Protein AF-A0A3N5G5D8-F1 (afdb_monomer_lite)

Structure (mmCIF, N/CA/C/O backbone):
data_AF-A0A3N5G5D8-F1
#
_entry.id   AF-A0A3N5G5D8-F1
#
loop_
_atom_site.group_PDB
_atom_site.id
_atom_site.type_symbol
_atom_site.label_atom_id
_atom_site.label_alt_id
_atom_site.label_comp_id
_atom_site.label_asym_id
_atom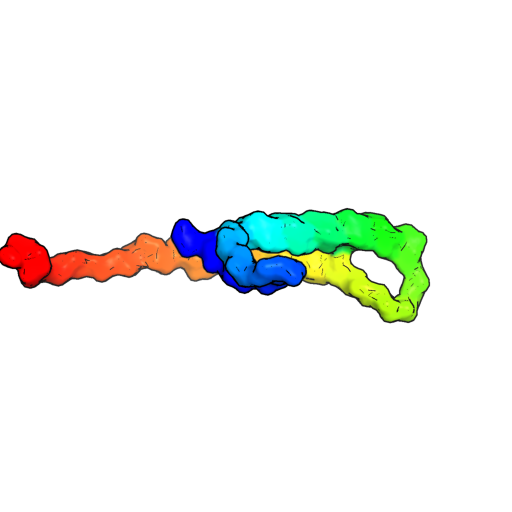_site.label_entity_id
_atom_site.label_seq_id
_atom_site.pdbx_PDB_ins_code
_atom_site.Cartn_x
_atom_site.Cartn_y
_atom_site.Cartn_z
_atom_site.occupancy
_atom_site.B_iso_or_equiv
_atom_site.auth_seq_id
_atom_site.auth_comp_id
_atom_site.auth_asym_id
_atom_site.auth_atom_id
_atom_site.pdbx_PDB_model_num
ATOM 1 N N . LYS A 1 1 ? -8.649 -6.347 13.684 1.00 64.62 1 LYS A N 1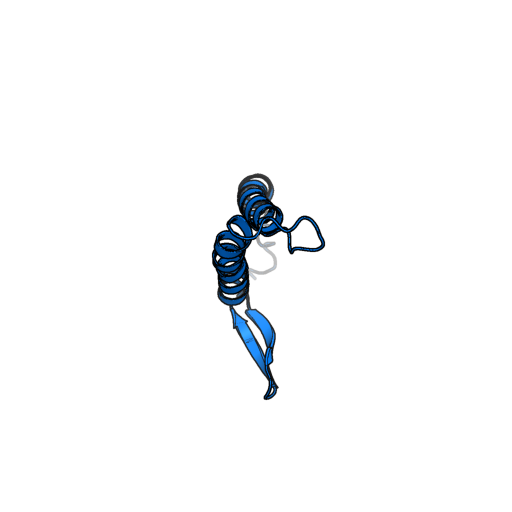
ATOM 2 C CA . LYS A 1 1 ? -9.345 -5.038 13.765 1.00 64.62 1 LYS A CA 1
ATOM 3 C C . LYS A 1 1 ? -9.234 -4.193 12.479 1.00 64.62 1 LYS A C 1
ATOM 5 O O . LYS A 1 1 ? -10.082 -3.339 12.290 1.00 64.62 1 LYS A O 1
ATOM 10 N N . ASN A 1 2 ? -8.317 -4.478 11.539 1.00 76.12 2 ASN A N 1
ATOM 11 C CA . ASN A 1 2 ? -8.108 -3.626 10.352 1.00 76.12 2 ASN A CA 1
ATOM 12 C C . ASN A 1 2 ? -8.662 -4.292 9.077 1.00 76.12 2 ASN A C 1
ATOM 14 O O . ASN A 1 2 ? -7.988 -5.128 8.471 1.00 76.12 2 ASN A O 1
ATOM 18 N N . ARG A 1 3 ? -9.902 -3.960 8.694 1.00 84.75 3 ARG A N 1
ATOM 19 C CA . ARG A 1 3 ? -10.551 -4.431 7.457 1.00 84.75 3 ARG A CA 1
ATOM 20 C C . ARG A 1 3 ? -10.971 -3.235 6.608 1.00 84.75 3 ARG A C 1
ATOM 22 O O . ARG A 1 3 ? -11.525 -2.280 7.140 1.00 84.75 3 ARG A O 1
ATOM 29 N N . VAL A 1 4 ? -10.719 -3.313 5.309 1.00 85.56 4 VAL A N 1
ATOM 30 C CA . VAL A 1 4 ? -11.101 -2.313 4.311 1.00 85.56 4 VAL A CA 1
ATOM 31 C C . VAL A 1 4 ? -12.241 -2.888 3.482 1.00 85.56 4 VAL A C 1
ATOM 33 O O . VAL A 1 4 ? -12.219 -4.061 3.109 1.00 85.56 4 VAL A O 1
ATOM 36 N N . ARG A 1 5 ? -13.263 -2.074 3.221 1.00 89.62 5 ARG A N 1
ATOM 37 C CA . ARG A 1 5 ? -14.356 -2.438 2.319 1.00 89.62 5 ARG A CA 1
ATOM 38 C C . ARG A 1 5 ? -13.889 -2.198 0.890 1.00 89.62 5 ARG A C 1
ATOM 40 O O . ARG A 1 5 ? -13.614 -1.062 0.522 1.00 89.62 5 ARG A O 1
ATOM 47 N N . VAL A 1 6 ? -13.777 -3.266 0.117 1.00 86.94 6 VAL A N 1
ATOM 48 C CA . VAL A 1 6 ? -13.358 -3.227 -1.283 1.00 86.94 6 VAL A CA 1
ATOM 49 C C . VAL A 1 6 ? -14.559 -3.591 -2.140 1.00 86.94 6 VAL A C 1
ATOM 51 O O . VAL A 1 6 ? -15.246 -4.577 -1.867 1.00 86.94 6 VAL A O 1
ATOM 54 N N . LEU A 1 7 ? -14.825 -2.782 -3.161 1.00 88.88 7 LEU A N 1
ATOM 55 C CA . LEU A 1 7 ? -15.884 -3.053 -4.120 1.00 88.88 7 LEU A CA 1
ATOM 56 C C . LEU A 1 7 ? -15.370 -4.108 -5.105 1.00 88.88 7 LEU A C 1
ATOM 58 O O . LEU A 1 7 ? -14.486 -3.847 -5.916 1.00 88.88 7 LEU A O 1
ATOM 62 N N . MET A 1 8 ? -15.868 -5.330 -4.968 1.00 85.62 8 MET A N 1
ATOM 63 C CA . MET A 1 8 ? -15.606 -6.438 -5.879 1.00 85.62 8 MET A CA 1
ATOM 64 C C . MET A 1 8 ? -16.736 -6.522 -6.911 1.00 85.62 8 MET A C 1
ATOM 66 O O . MET A 1 8 ? -17.839 -6.036 -6.672 1.00 85.62 8 MET A O 1
ATOM 70 N N . ARG A 1 9 ? -16.488 -7.161 -8.064 1.00 85.88 9 ARG A N 1
ATOM 71 C CA . ARG A 1 9 ? -17.437 -7.231 -9.199 1.00 85.88 9 ARG A CA 1
ATOM 72 C C . ARG A 1 9 ? -18.857 -7.714 -8.824 1.00 85.88 9 ARG A C 1
ATOM 74 O O . ARG A 1 9 ? -19.798 -7.388 -9.532 1.00 85.88 9 ARG A O 1
ATOM 81 N N . GLY A 1 10 ? -19.020 -8.450 -7.722 1.00 86.44 10 GLY A N 1
ATOM 82 C CA . GLY A 1 10 ? -20.315 -8.924 -7.209 1.00 86.44 10 GLY A CA 1
ATOM 83 C C . GLY A 1 10 ? -20.801 -8.281 -5.900 1.00 86.44 10 GLY A C 1
ATOM 84 O O . GLY A 1 10 ? -21.748 -8.794 -5.316 1.00 86.44 10 GLY A O 1
ATOM 85 N N . GLY A 1 11 ? -20.162 -7.218 -5.392 1.00 86.62 11 GLY A N 1
ATOM 86 C CA . GLY A 1 11 ? -20.566 -6.550 -4.144 1.00 86.62 11 GLY A CA 1
ATOM 87 C C . GLY A 1 11 ? -19.401 -6.028 -3.297 1.00 86.62 11 GLY A C 1
ATOM 88 O O . GLY A 1 11 ? -18.243 -6.056 -3.704 1.00 86.62 11 GLY A O 1
ATOM 89 N N . VAL A 1 12 ? -19.694 -5.538 -2.089 1.00 85.88 12 VAL A N 1
ATOM 90 C CA . VAL A 1 12 ? -18.680 -4.986 -1.173 1.00 85.88 12 VAL A CA 1
ATOM 91 C C . VAL A 1 12 ? -18.163 -6.074 -0.232 1.00 85.88 12 VAL A C 1
ATOM 93 O O . VAL A 1 12 ? -18.906 -6.575 0.608 1.00 85.88 12 VAL A O 1
ATOM 96 N N . ALA A 1 13 ? -16.874 -6.402 -0.332 1.00 87.56 13 ALA A N 1
ATOM 97 C CA . ALA A 1 13 ? -16.213 -7.392 0.515 1.00 87.56 13 ALA A CA 1
ATOM 98 C C . ALA A 1 13 ? -15.280 -6.722 1.535 1.00 87.56 13 ALA A C 1
ATOM 100 O O . ALA A 1 13 ? -14.554 -5.779 1.218 1.00 87.56 13 ALA A O 1
ATOM 101 N N . ALA A 1 14 ? -15.275 -7.215 2.776 1.00 90.50 14 ALA A N 1
ATOM 102 C CA . ALA A 1 14 ? -14.397 -6.714 3.833 1.00 90.50 14 ALA A CA 1
ATOM 103 C C . ALA A 1 14 ? -13.067 -7.486 3.856 1.00 90.50 14 ALA A C 1
ATOM 105 O O . ALA A 1 14 ? -12.949 -8.548 4.474 1.00 90.50 14 ALA A O 1
ATOM 106 N N . VAL A 1 15 ? -12.046 -6.926 3.214 1.00 90.25 15 VAL A N 1
ATOM 107 C CA . VAL A 1 15 ? -10.725 -7.548 3.070 1.00 90.25 15 VAL A CA 1
ATOM 108 C C . VAL A 1 15 ? -9.779 -7.029 4.161 1.00 90.25 15 VAL A C 1
ATOM 110 O O . VAL A 1 15 ? -9.808 -5.839 4.482 1.00 90.25 15 VAL A O 1
ATOM 113 N N . PRO A 1 16 ? -8.937 -7.876 4.781 1.00 92.69 16 PRO A N 1
ATOM 114 C CA . PRO A 1 16 ? -7.909 -7.401 5.703 1.00 92.69 16 PRO A CA 1
ATOM 115 C C . PRO A 1 16 ? -6.989 -6.369 5.038 1.00 92.69 16 PRO A C 1
ATOM 117 O O . PRO A 1 16 ? -6.504 -6.591 3.930 1.00 92.69 16 PRO A O 1
ATOM 120 N N . ALA A 1 17 ? -6.704 -5.263 5.732 1.00 91.50 17 ALA A N 1
ATOM 121 C CA . ALA A 1 17 ? -5.911 -4.161 5.174 1.00 91.50 17 ALA A CA 1
ATOM 122 C C . ALA A 1 17 ? -4.519 -4.611 4.689 1.00 91.50 17 ALA A C 1
ATOM 124 O O . ALA A 1 17 ? -4.037 -4.150 3.659 1.00 91.50 17 ALA A O 1
ATOM 125 N N . ILE A 1 18 ? -3.906 -5.564 5.400 1.00 92.06 18 ILE A N 1
ATOM 126 C CA . ILE A 1 18 ? -2.587 -6.109 5.059 1.00 92.06 18 ILE A CA 1
ATOM 127 C C . ILE A 1 18 ? -2.584 -6.876 3.732 1.00 92.06 18 ILE A C 1
ATOM 129 O O . ILE A 1 18 ? -1.589 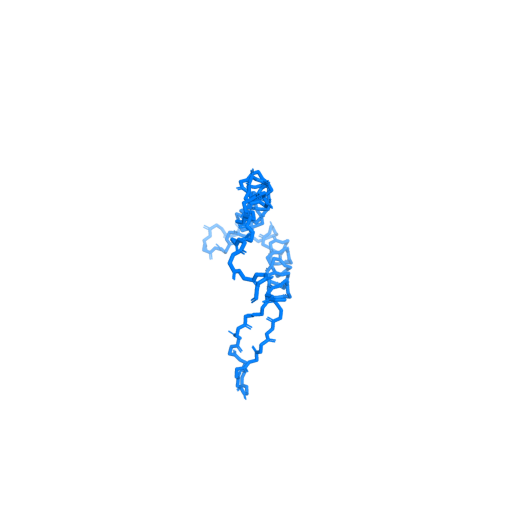-6.844 3.020 1.00 92.06 18 ILE A O 1
ATOM 133 N N . VAL A 1 19 ? -3.696 -7.525 3.372 1.00 93.81 19 VAL A N 1
ATOM 134 C CA . VAL A 1 19 ? -3.808 -8.286 2.118 1.00 93.81 19 VAL A CA 1
ATOM 135 C C . VAL A 1 19 ? -3.840 -7.328 0.937 1.00 93.81 19 VAL A C 1
ATOM 137 O O . VAL A 1 19 ? -3.122 -7.527 -0.034 1.00 93.81 19 VAL A O 1
ATOM 140 N N . VAL A 1 20 ? -4.623 -6.253 1.047 1.00 93.44 20 VAL A N 1
ATOM 141 C CA . VAL A 1 20 ? -4.706 -5.217 0.008 1.00 93.44 20 VAL A CA 1
ATOM 142 C C . VAL A 1 20 ? -3.354 -4.524 -0.165 1.00 93.44 20 VAL A C 1
ATOM 144 O O . VAL A 1 20 ? -2.874 -4.377 -1.285 1.00 93.44 20 VAL A O 1
ATOM 147 N N . LEU A 1 21 ? -2.717 -4.145 0.947 1.00 93.25 21 LEU A N 1
ATOM 148 C CA . LEU A 1 21 ? -1.427 -3.461 0.932 1.00 93.25 21 LEU A CA 1
ATOM 149 C C . LEU A 1 21 ? -0.299 -4.358 0.400 1.00 93.25 21 LEU A C 1
ATOM 151 O O . LEU A 1 21 ? 0.509 -3.914 -0.411 1.00 93.25 21 LEU A O 1
ATOM 155 N N . GLY A 1 22 ? -0.273 -5.625 0.822 1.00 94.44 22 GLY A N 1
ATOM 156 C CA . GLY A 1 22 ? 0.678 -6.628 0.347 1.00 94.44 22 GLY A CA 1
ATOM 157 C C . GLY A 1 22 ? 0.513 -6.919 -1.143 1.00 94.44 22 GLY A C 1
ATOM 158 O O . GLY A 1 22 ? 1.496 -6.923 -1.878 1.00 94.44 22 GLY A O 1
ATOM 159 N N . PHE A 1 23 ? -0.727 -7.084 -1.610 1.00 95.56 23 PHE A N 1
ATOM 160 C CA . PHE A 1 23 ? -1.015 -7.253 -3.033 1.00 95.56 23 PHE A CA 1
ATOM 161 C C . PHE A 1 23 ? -0.552 -6.042 -3.852 1.00 95.56 23 PHE A C 1
ATOM 163 O O . PHE A 1 23 ? 0.091 -6.210 -4.884 1.00 95.56 23 PHE A O 1
ATOM 170 N N . TRP A 1 24 ? -0.819 -4.826 -3.368 1.00 94.62 24 TRP A N 1
ATOM 171 C CA . TRP A 1 24 ? -0.415 -3.599 -4.048 1.00 94.62 24 TRP A CA 1
ATOM 172 C C . TRP A 1 24 ? 1.108 -3.479 -4.193 1.00 94.62 24 TRP A C 1
ATOM 174 O O . TRP A 1 24 ? 1.595 -3.241 -5.291 1.00 94.62 24 TRP A O 1
ATOM 184 N N . ILE A 1 25 ? 1.893 -3.697 -3.134 1.00 95.94 25 ILE A N 1
ATOM 185 C CA . ILE A 1 25 ? 3.358 -3.609 -3.263 1.00 95.94 25 ILE A CA 1
ATOM 186 C C . ILE A 1 25 ? 3.932 -4.759 -4.104 1.00 95.94 25 ILE A C 1
ATOM 188 O O . ILE A 1 25 ? 4.891 -4.567 -4.849 1.00 95.94 25 ILE A O 1
ATOM 192 N N . PHE A 1 26 ? 3.314 -5.940 -4.046 1.00 96.06 26 PHE A N 1
ATOM 193 C CA . PHE A 1 26 ? 3.721 -7.098 -4.835 1.00 96.06 26 PHE A CA 1
ATOM 194 C C . PHE A 1 26 ? 3.606 -6.842 -6.343 1.00 96.06 26 PHE A C 1
ATOM 196 O O . PHE A 1 26 ? 4.558 -7.099 -7.081 1.00 96.06 26 PHE A O 1
ATOM 203 N N . ILE A 1 27 ? 2.491 -6.259 -6.804 1.00 94.12 27 ILE A N 1
ATOM 204 C CA . ILE A 1 27 ? 2.348 -5.898 -8.222 1.00 94.12 27 ILE A CA 1
ATOM 205 C C . ILE A 1 27 ? 3.353 -4.819 -8.642 1.00 94.12 27 ILE A C 1
ATOM 207 O O . ILE A 1 27 ? 3.856 -4.864 -9.763 1.00 94.12 27 ILE A O 1
ATOM 211 N N . GLN A 1 28 ? 3.703 -3.882 -7.751 1.00 93.19 28 GLN A N 1
ATOM 212 C CA . GLN A 1 28 ? 4.703 -2.853 -8.046 1.00 93.19 28 GLN A CA 1
ATOM 213 C C . GLN A 1 28 ? 6.098 -3.458 -8.255 1.00 93.19 28 GLN A C 1
ATOM 215 O O . GLN A 1 28 ? 6.827 -2.999 -9.129 1.00 93.19 28 GLN A O 1
ATOM 220 N N . LEU A 1 29 ? 6.457 -4.498 -7.496 1.00 92.31 29 LEU A N 1
ATOM 221 C CA . LEU A 1 29 ? 7.727 -5.214 -7.646 1.00 92.31 29 LEU A CA 1
ATOM 222 C C . LEU A 1 29 ? 7.795 -5.977 -8.974 1.00 92.31 29 LEU A C 1
ATOM 224 O O . LEU A 1 29 ? 8.774 -5.843 -9.703 1.00 92.31 29 LEU A O 1
ATOM 228 N N . ILE A 1 30 ? 6.744 -6.731 -9.317 1.00 92.38 30 ILE A N 1
ATOM 229 C CA . ILE A 1 30 ? 6.686 -7.493 -10.576 1.00 92.38 30 ILE A CA 1
ATOM 230 C C . ILE A 1 30 ? 6.749 -6.556 -11.782 1.00 92.38 30 ILE A C 1
ATOM 232 O O . ILE A 1 30 ? 7.582 -6.737 -12.671 1.00 92.38 30 ILE A O 1
ATOM 236 N N . ASN A 1 31 ? 5.900 -5.529 -11.798 1.00 88.81 31 ASN A N 1
ATOM 237 C CA . ASN A 1 31 ? 5.831 -4.603 -12.923 1.00 88.81 31 ASN A CA 1
ATOM 238 C C . ASN A 1 31 ? 7.084 -3.717 -13.014 1.00 88.81 31 ASN A C 1
ATOM 240 O O . ASN A 1 31 ? 7.541 -3.420 -14.115 1.00 88.81 31 ASN A O 1
ATOM 244 N N . GLY A 1 32 ? 7.684 -3.356 -11.873 1.00 86.00 32 GLY A N 1
ATOM 245 C CA . GLY A 1 32 ? 8.943 -2.616 -11.826 1.00 86.00 32 GLY A CA 1
ATOM 246 C C . GLY A 1 32 ? 10.128 -3.393 -12.399 1.00 86.00 32 GLY A C 1
ATOM 247 O O . GLY A 1 32 ? 10.948 -2.815 -13.104 1.00 86.00 32 GLY A O 1
ATOM 248 N N . MET A 1 33 ? 10.203 -4.709 -12.174 1.00 84.56 33 MET A N 1
ATOM 249 C CA . MET A 1 33 ? 11.226 -5.545 -12.818 1.00 84.56 33 MET A CA 1
ATOM 250 C C . MET A 1 33 ? 11.054 -5.577 -14.343 1.00 84.56 33 MET A C 1
ATOM 252 O O . MET A 1 33 ? 12.037 -5.470 -15.072 1.00 84.56 33 MET A O 1
ATOM 256 N N . GLY A 1 34 ? 9.813 -5.661 -14.833 1.00 79.12 34 GLY A N 1
ATOM 257 C CA . GLY A 1 34 ? 9.515 -5.626 -16.269 1.00 79.12 34 GLY A CA 1
ATOM 258 C C . GLY A 1 34 ? 9.779 -4.267 -16.933 1.00 79.12 34 GLY A C 1
ATOM 259 O O . GLY A 1 34 ? 10.127 -4.218 -18.114 1.00 79.12 34 GLY A O 1
ATOM 260 N N . SER A 1 35 ? 9.662 -3.161 -16.186 1.00 77.06 35 SER A N 1
ATOM 261 C CA . SER A 1 35 ? 9.896 -1.813 -16.719 1.00 77.06 35 SER A CA 1
ATOM 262 C C . SER A 1 35 ? 11.376 -1.464 -16.879 1.00 77.06 35 SER A C 1
ATOM 264 O O . SER A 1 35 ? 11.708 -0.642 -17.721 1.00 77.06 35 SER A O 1
ATOM 266 N N . ILE A 1 36 ? 12.282 -2.088 -16.114 1.00 71.31 36 ILE A N 1
ATOM 267 C CA . ILE A 1 36 ? 13.734 -1.838 -16.225 1.00 71.31 36 ILE A CA 1
ATOM 268 C C . ILE A 1 36 ? 14.271 -2.256 -17.608 1.00 71.31 36 ILE A C 1
ATOM 270 O O . ILE A 1 36 ? 15.192 -1.630 -18.124 1.00 71.31 36 ILE A O 1
ATOM 274 N N . ALA A 1 37 ? 13.664 -3.269 -18.234 1.00 66.94 37 ALA A N 1
ATOM 275 C CA . ALA A 1 37 ? 14.028 -3.737 -19.571 1.00 66.94 37 ALA A CA 1
ATOM 276 C C . ALA A 1 37 ? 13.471 -2.865 -20.717 1.00 66.94 37 ALA A C 1
ATOM 278 O O . ALA A 1 37 ? 13.943 -2.975 -21.845 1.00 66.94 37 ALA A O 1
ATOM 279 N N . ASN A 1 38 ? 12.481 -2.006 -20.446 1.00 62.28 38 ASN A N 1
ATOM 280 C CA . ASN A 1 38 ? 11.818 -1.158 -21.439 1.00 62.28 38 ASN A CA 1
ATOM 281 C C . ASN A 1 38 ? 12.054 0.315 -21.095 1.00 62.28 38 ASN A C 1
ATOM 283 O O . ASN A 1 38 ? 11.201 0.989 -20.523 1.00 62.28 38 ASN A O 1
ATOM 287 N N . THR A 1 39 ? 13.237 0.814 -21.449 1.00 61.97 39 THR A N 1
ATOM 288 C CA . THR A 1 39 ? 13.691 2.198 -21.222 1.00 61.97 39 THR A CA 1
ATOM 289 C C . THR A 1 39 ? 13.118 3.185 -22.246 1.00 61.97 39 THR A C 1
ATOM 291 O O . THR A 1 39 ? 13.755 4.169 -22.601 1.00 61.97 39 THR A O 1
ATOM 294 N N . SER A 1 40 ? 11.927 2.925 -22.791 1.00 60.66 40 SER A N 1
ATOM 295 C CA . SER A 1 40 ? 11.261 3.882 -23.673 1.00 60.66 40 SER A CA 1
ATOM 296 C C . SER A 1 40 ? 10.822 5.088 -22.838 1.00 60.66 40 SER A C 1
ATOM 298 O O . SER A 1 40 ? 9.830 5.016 -22.112 1.00 60.66 40 SER A O 1
ATOM 300 N N . ASP A 1 41 ? 11.596 6.171 -22.938 1.00 60.66 41 ASP A N 1
ATOM 301 C CA . ASP A 1 41 ? 11.550 7.428 -22.173 1.00 60.66 41 ASP A CA 1
ATOM 302 C C . ASP A 1 41 ? 10.272 8.273 -22.373 1.00 60.66 41 ASP A C 1
ATOM 304 O O . ASP A 1 41 ? 10.288 9.503 -22.351 1.00 60.66 41 ASP A O 1
ATOM 308 N N . THR A 1 42 ? 9.112 7.655 -22.594 1.00 54.00 42 THR A N 1
ATOM 309 C CA . THR A 1 42 ? 7.859 8.382 -22.827 1.00 54.00 42 THR A CA 1
ATOM 310 C C . THR A 1 42 ? 6.687 7.680 -22.136 1.00 54.00 42 THR A C 1
ATOM 312 O O . THR A 1 42 ? 6.006 6.849 -22.725 1.00 54.00 42 THR A O 1
ATOM 315 N N . GLY A 1 43 ? 6.435 8.035 -20.866 1.00 69.12 43 GLY A N 1
ATOM 316 C CA . GLY A 1 43 ? 5.142 7.793 -20.199 1.00 69.12 43 GLY A CA 1
ATOM 317 C C . GLY A 1 43 ? 4.962 6.476 -19.425 1.00 69.12 43 GLY A C 1
ATOM 318 O O . GLY A 1 43 ? 3.897 5.870 -19.513 1.00 69.12 43 GLY A O 1
ATOM 319 N N . GLY A 1 44 ? 5.958 6.037 -18.646 1.00 75.69 44 GLY A N 1
ATOM 320 C CA . GLY A 1 44 ? 5.867 4.844 -17.784 1.00 75.69 44 GLY A CA 1
ATOM 321 C C . GLY A 1 44 ? 5.470 5.124 -16.323 1.00 75.69 44 GLY A C 1
ATOM 322 O O . GLY A 1 44 ? 5.683 6.214 -15.793 1.00 75.69 44 GLY A O 1
ATOM 323 N N . VAL A 1 45 ? 4.920 4.117 -15.632 1.00 84.06 45 VAL A N 1
ATOM 324 C CA . VAL A 1 45 ? 4.656 4.180 -14.181 1.00 84.06 45 VAL A CA 1
ATOM 325 C C . VAL A 1 45 ? 5.981 4.116 -13.412 1.00 84.06 45 VAL A C 1
ATOM 327 O O . VAL A 1 45 ? 6.779 3.202 -13.604 1.00 84.06 45 VAL A O 1
ATOM 330 N N . ALA A 1 46 ? 6.212 5.057 -12.493 1.00 88.88 46 ALA A N 1
ATOM 331 C CA . ALA A 1 46 ? 7.433 5.122 -11.686 1.00 88.88 46 ALA A CA 1
ATOM 332 C C . ALA A 1 46 ? 7.448 4.068 -10.557 1.00 88.88 46 ALA A C 1
ATOM 334 O O . ALA A 1 46 ? 7.290 4.388 -9.376 1.00 88.88 46 ALA A O 1
ATOM 335 N N . TYR A 1 47 ? 7.609 2.788 -10.895 1.00 89.56 47 TYR A N 1
ATOM 336 C CA . TYR A 1 47 ? 7.537 1.679 -9.933 1.00 89.56 47 TYR A CA 1
ATOM 337 C C . TYR A 1 47 ? 8.560 1.789 -8.792 1.00 89.56 47 TYR A C 1
ATOM 339 O O . TYR A 1 47 ? 8.207 1.549 -7.636 1.00 89.56 47 TYR A O 1
ATOM 347 N N . LEU A 1 48 ? 9.790 2.236 -9.078 1.00 89.56 48 LEU A N 1
ATOM 348 C CA . LEU A 1 48 ? 10.827 2.428 -8.054 1.00 89.56 48 LEU A CA 1
ATOM 349 C C . LEU A 1 48 ? 10.450 3.490 -7.014 1.00 89.56 48 LEU A C 1
ATOM 351 O O . LEU A 1 48 ? 10.714 3.296 -5.830 1.00 89.56 48 LEU A O 1
ATOM 355 N N . ALA A 1 49 ? 9.775 4.571 -7.420 1.00 92.62 49 ALA A N 1
ATOM 356 C CA . ALA A 1 49 ? 9.298 5.594 -6.489 1.00 92.62 49 ALA A CA 1
ATOM 357 C C . ALA A 1 49 ? 8.237 5.035 -5.527 1.00 92.62 49 ALA A C 1
ATOM 359 O O . ALA A 1 49 ? 8.242 5.350 -4.339 1.00 92.62 49 ALA A O 1
ATOM 360 N N . HIS A 1 50 ? 7.366 4.150 -6.014 1.00 93.38 50 HIS A N 1
ATOM 361 C CA . HIS A 1 50 ? 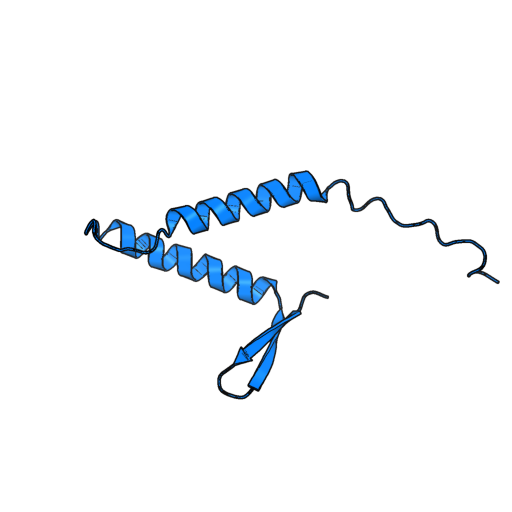6.365 3.485 -5.182 1.00 93.38 50 HIS A CA 1
ATOM 362 C C . HIS A 1 50 ? 6.998 2.509 -4.183 1.00 93.38 50 HIS A C 1
ATOM 364 O O . HIS A 1 50 ? 6.622 2.506 -3.012 1.00 93.38 50 HIS A O 1
ATOM 370 N N . ILE A 1 51 ? 7.981 1.714 -4.621 1.00 94.19 51 ILE A N 1
ATOM 371 C CA . ILE A 1 51 ? 8.708 0.786 -3.743 1.00 94.19 51 ILE A CA 1
ATOM 372 C C . ILE A 1 51 ? 9.491 1.568 -2.681 1.00 94.19 51 ILE A C 1
ATOM 374 O O . ILE A 1 51 ? 9.376 1.278 -1.490 1.00 94.19 51 ILE A O 1
ATOM 378 N N . GLY A 1 52 ? 10.228 2.603 -3.095 1.00 94.44 52 GLY A N 1
ATOM 379 C CA . GLY A 1 52 ? 10.985 3.466 -2.190 1.00 94.44 52 GLY A CA 1
ATOM 380 C C . GLY A 1 52 ? 10.090 4.185 -1.181 1.00 94.44 52 GLY A C 1
ATOM 381 O O . GLY A 1 52 ? 10.369 4.159 0.017 1.00 94.44 52 GLY A O 1
ATOM 382 N N . GLY A 1 53 ? 8.969 4.753 -1.636 1.00 95.12 53 GLY A N 1
ATOM 383 C CA . GLY A 1 53 ? 7.985 5.404 -0.770 1.00 95.12 53 GLY A CA 1
ATOM 384 C C . GLY A 1 53 ? 7.345 4.449 0.241 1.00 95.12 53 GLY A C 1
ATOM 385 O O . GLY A 1 53 ? 7.144 4.824 1.395 1.00 95.12 53 GLY A O 1
ATOM 386 N N . PHE A 1 54 ? 7.086 3.197 -0.149 1.00 95.50 54 PHE A N 1
ATOM 387 C CA . PHE A 1 54 ? 6.566 2.173 0.758 1.00 95.50 54 PHE A CA 1
ATOM 388 C C . PHE A 1 54 ? 7.566 1.821 1.866 1.00 95.50 54 PHE A C 1
ATOM 390 O O . PHE A 1 54 ? 7.210 1.844 3.045 1.00 95.50 54 PHE A O 1
ATOM 397 N N . VAL A 1 55 ? 8.827 1.552 1.508 1.00 95.94 55 VAL A N 1
ATOM 398 C CA . VAL A 1 55 ? 9.887 1.237 2.483 1.00 95.94 55 VAL A CA 1
ATOM 399 C C . VAL A 1 55 ? 10.128 2.419 3.422 1.00 95.94 55 VAL A C 1
ATOM 401 O O . VAL A 1 55 ? 10.146 2.241 4.640 1.00 95.94 55 VAL A O 1
ATOM 404 N N . ALA A 1 56 ? 10.236 3.635 2.879 1.00 95.81 56 ALA A N 1
ATOM 405 C CA . ALA A 1 56 ? 10.376 4.845 3.682 1.00 95.81 56 ALA A CA 1
ATOM 406 C C . ALA A 1 56 ? 9.187 5.020 4.641 1.00 95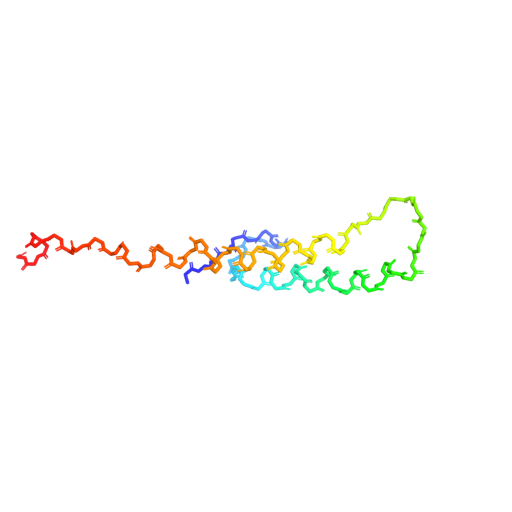.81 56 ALA A C 1
ATOM 408 O O . ALA A 1 56 ? 9.383 5.269 5.827 1.00 95.81 56 ALA A O 1
ATOM 409 N N . GLY A 1 57 ? 7.956 4.813 4.167 1.00 93.56 57 GLY A N 1
ATOM 410 C CA . GLY A 1 57 ? 6.750 4.879 4.992 1.00 93.56 57 GLY A CA 1
ATOM 411 C C . GLY A 1 57 ? 6.750 3.885 6.158 1.00 93.56 57 GLY A C 1
ATOM 412 O O . GLY A 1 57 ? 6.369 4.256 7.269 1.00 93.56 57 GLY A O 1
ATOM 413 N N . LEU A 1 58 ? 7.221 2.649 5.945 1.00 93.19 58 LEU A N 1
ATOM 414 C CA . LEU A 1 58 ? 7.364 1.653 7.016 1.00 93.19 58 LEU A CA 1
ATOM 415 C C . LEU A 1 58 ? 8.368 2.104 8.086 1.00 93.19 58 LEU A C 1
ATOM 417 O O . LEU A 1 58 ? 8.079 2.008 9.282 1.00 93.19 58 LEU A O 1
ATOM 421 N N . LEU A 1 59 ? 9.515 2.642 7.662 1.00 94.25 59 LEU A N 1
ATOM 422 C CA . LEU A 1 59 ? 10.534 3.173 8.571 1.00 94.25 59 LEU A CA 1
ATOM 423 C C . LEU A 1 59 ? 10.002 4.372 9.366 1.00 94.25 59 LEU A C 1
ATOM 425 O O . LEU A 1 59 ? 10.130 4.416 10.591 1.00 94.25 59 LEU A O 1
ATOM 429 N N . LEU A 1 60 ? 9.338 5.312 8.690 1.00 92.88 60 LEU A N 1
ATOM 430 C CA . LEU A 1 60 ? 8.752 6.495 9.320 1.00 92.88 60 LEU A CA 1
ATOM 431 C C . LEU A 1 60 ? 7.637 6.126 10.303 1.00 92.88 60 LEU A C 1
ATOM 433 O O . LEU A 1 60 ? 7.558 6.711 11.381 1.00 92.88 60 LEU A O 1
ATOM 437 N N . VAL A 1 61 ? 6.789 5.143 9.987 1.00 90.75 61 VAL A N 1
ATOM 438 C CA . VAL A 1 61 ? 5.779 4.644 10.933 1.00 90.75 61 VAL A CA 1
ATOM 439 C C . VAL A 1 61 ? 6.439 4.102 12.193 1.00 90.75 61 VAL A C 1
ATOM 441 O O . VAL A 1 61 ? 5.974 4.413 13.287 1.00 90.75 61 VAL A O 1
ATOM 444 N N . SER A 1 62 ? 7.525 3.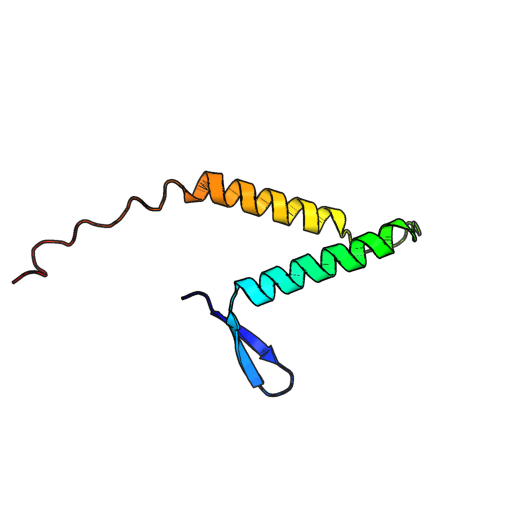336 12.068 1.00 85.94 62 SER A N 1
ATOM 445 C CA . SER A 1 62 ? 8.255 2.847 13.240 1.00 85.94 62 SER A CA 1
ATOM 446 C C . SER A 1 62 ? 8.777 4.006 14.091 1.00 85.94 62 SER A C 1
ATOM 448 O O . SER A 1 62 ? 8.606 3.998 15.308 1.00 85.94 62 SER A O 1
ATOM 450 N N . LEU A 1 63 ? 9.334 5.038 13.452 1.00 89.25 63 LEU A N 1
ATOM 451 C CA . LEU A 1 63 ? 9.885 6.210 14.131 1.00 89.25 63 LEU A CA 1
ATOM 452 C C . LEU A 1 63 ? 8.806 7.050 14.841 1.00 89.25 63 LEU A C 1
ATOM 454 O O . LEU A 1 63 ? 8.958 7.406 16.006 1.00 89.25 63 LEU A O 1
ATOM 458 N N . PHE A 1 64 ? 7.689 7.339 14.170 1.00 86.62 64 PHE A N 1
ATOM 459 C CA . PHE A 1 64 ? 6.668 8.273 14.664 1.00 86.62 64 PHE A CA 1
ATOM 460 C C . PHE A 1 64 ? 5.502 7.620 15.418 1.00 86.62 64 PHE A C 1
ATOM 462 O O . PHE A 1 64 ? 4.720 8.319 16.070 1.00 86.62 64 PHE A O 1
ATOM 469 N N . ALA A 1 65 ? 5.294 6.307 15.306 1.00 81.19 65 ALA A N 1
ATOM 470 C CA . ALA A 1 65 ? 4.225 5.606 16.023 1.00 81.19 65 ALA A CA 1
ATOM 471 C C . ALA A 1 65 ? 4.703 4.956 17.331 1.00 81.19 65 ALA A C 1
ATOM 473 O O . ALA A 1 65 ? 3.864 4.632 18.174 1.00 81.19 65 ALA A O 1
ATOM 474 N N . ALA A 1 66 ? 6.018 4.808 17.539 1.00 65.88 66 ALA A N 1
ATOM 475 C CA . ALA A 1 66 ? 6.585 4.246 18.767 1.00 65.88 66 ALA A CA 1
ATOM 476 C C . ALA A 1 66 ? 6.183 5.034 20.031 1.00 65.88 66 ALA A C 1
ATOM 478 O O . ALA A 1 66 ? 5.883 4.426 21.054 1.00 65.88 66 ALA A O 1
ATOM 479 N N . GLY A 1 67 ? 6.060 6.364 19.947 1.00 65.19 67 GLY A N 1
ATOM 480 C CA . GLY A 1 67 ? 5.680 7.212 21.088 1.00 65.19 67 GLY A CA 1
ATOM 481 C C . GLY A 1 67 ? 4.191 7.200 21.468 1.00 65.19 67 GLY A C 1
ATOM 482 O O . GLY A 1 67 ? 3.827 7.723 22.514 1.00 65.19 67 GLY A O 1
ATOM 483 N N . ARG A 1 68 ? 3.303 6.613 20.650 1.00 63.34 68 ARG A N 1
ATOM 484 C CA . ARG A 1 68 ? 1.838 6.725 20.835 1.00 63.34 68 ARG A CA 1
ATOM 485 C C . ARG A 1 68 ? 1.208 5.562 21.604 1.00 63.34 68 ARG A C 1
ATOM 487 O O . ARG A 1 68 ? 0.034 5.628 21.948 1.00 63.34 68 ARG A O 1
ATOM 494 N N . ARG A 1 69 ? 1.961 4.488 21.864 1.00 60.22 69 ARG A N 1
ATOM 495 C CA . ARG A 1 69 ? 1.448 3.269 22.522 1.00 60.22 69 ARG A CA 1
ATOM 496 C C . ARG A 1 69 ? 1.388 3.362 24.053 1.00 60.22 69 ARG A C 1
ATOM 498 O O . ARG A 1 69 ? 0.841 2.459 24.668 1.00 60.22 69 ARG A O 1
ATOM 505 N N . GLY A 1 70 ? 1.932 4.426 24.651 1.00 57.28 70 GLY A N 1
ATOM 506 C CA . GLY A 1 70 ? 1.942 4.638 26.106 1.00 57.28 70 GLY A CA 1
ATOM 507 C C . GLY A 1 70 ? 0.800 5.503 26.647 1.00 57.28 70 GLY A C 1
ATOM 508 O O . GLY A 1 70 ? 0.625 5.579 27.856 1.00 57.28 70 GLY A O 1
ATOM 509 N N . ALA A 1 71 ? 0.005 6.145 25.786 1.00 61.19 71 ALA A N 1
ATOM 510 C CA . ALA A 1 71 ? -1.124 6.969 26.214 1.00 61.19 71 ALA A CA 1
ATOM 511 C C . ALA A 1 71 ? -2.386 6.109 26.382 1.00 61.19 71 ALA A C 1
ATOM 513 O O . ALA A 1 71 ? -3.378 6.298 25.683 1.00 61.19 71 ALA A O 1
ATOM 514 N N . GLN A 1 72 ? -2.338 5.123 27.277 1.00 67.06 72 GLN A N 1
ATOM 515 C CA . GLN A 1 72 ? -3.559 4.551 27.831 1.00 67.06 72 GLN A CA 1
ATOM 516 C C . GLN A 1 72 ? -4.051 5.568 28.873 1.00 67.06 72 GLN A C 1
ATOM 518 O O . GLN A 1 72 ? -3.314 5.831 29.827 1.00 67.06 72 GLN A O 1
ATOM 523 N N . PRO A 1 73 ? -5.228 6.200 28.712 1.00 66.94 73 PRO A N 1
ATOM 524 C CA . PRO A 1 73 ? -5.810 6.964 29.804 1.00 66.94 73 PRO A CA 1
ATOM 525 C C . PRO A 1 73 ? -5.974 5.992 30.970 1.00 66.94 73 PRO A C 1
ATOM 527 O O . PRO A 1 73 ? -6.581 4.936 30.791 1.00 66.94 73 PRO A O 1
ATOM 530 N N . ALA A 1 74 ? -5.385 6.296 32.127 1.00 72.69 74 ALA A N 1
ATOM 531 C CA . ALA A 1 74 ? -5.669 5.539 33.337 1.00 72.69 74 ALA A CA 1
ATOM 532 C C . ALA A 1 74 ? -7.194 5.501 33.504 1.00 72.69 74 ALA A C 1
ATOM 534 O O . ALA A 1 74 ? -7.829 6.558 33.489 1.00 72.69 74 ALA A O 1
ATOM 535 N N . GLU A 1 75 ? -7.766 4.297 33.573 1.00 77.00 75 GLU A N 1
ATOM 536 C CA . GLU A 1 75 ? -9.201 4.082 33.765 1.00 77.00 75 GLU A CA 1
ATOM 537 C C . GLU A 1 75 ? -9.678 4.996 34.909 1.00 77.00 75 GLU A C 1
ATOM 539 O O . GLU A 1 75 ? -9.167 4.887 36.031 1.00 77.00 75 GLU A O 1
ATOM 544 N N . PRO A 1 76 ? -10.588 5.954 34.666 1.00 77.81 76 PRO A N 1
ATOM 545 C CA . PRO A 1 76 ? -11.016 6.848 35.724 1.00 77.81 76 PRO A CA 1
ATOM 546 C C . PRO A 1 76 ? -11.827 6.031 36.739 1.00 77.81 76 PRO A C 1
ATOM 548 O O . PRO A 1 76 ? -12.812 5.382 36.392 1.00 77.81 76 PRO A O 1
ATOM 551 N N . GLY A 1 77 ? -11.402 6.052 38.008 1.00 77.88 77 GLY A N 1
ATOM 552 C CA . GLY A 1 77 ? -11.879 5.168 39.088 1.00 77.88 77 GLY A CA 1
ATOM 553 C C . GLY A 1 77 ? -13.371 5.249 39.448 1.00 77.88 77 GLY A C 1
ATOM 554 O O . GLY A 1 77 ? -13.797 4.631 40.421 1.00 77.88 77 GLY A O 1
ATOM 555 N N . TRP A 1 78 ? -14.175 5.989 38.683 1.00 80.44 78 TRP A N 1
ATOM 556 C CA . TRP A 1 78 ? -15.635 5.968 38.760 1.00 80.44 78 TRP A CA 1
ATOM 557 C C . TRP A 1 78 ? -16.265 4.791 37.992 1.00 80.44 78 TRP A C 1
ATOM 559 O O . TRP A 1 78 ? -17.414 4.471 38.263 1.00 80.44 78 TRP A O 1
ATOM 569 N N . ALA A 1 79 ? -15.532 4.116 37.095 1.00 72.44 79 ALA A N 1
ATOM 570 C CA . ALA A 1 79 ? -16.012 2.935 36.360 1.00 72.44 79 ALA A CA 1
ATOM 571 C C . ALA A 1 79 ? -15.930 1.610 37.157 1.00 72.44 79 ALA A C 1
ATOM 573 O O . ALA A 1 79 ? -16.374 0.571 36.677 1.00 72.44 79 ALA A O 1
ATOM 574 N N . ALA A 1 80 ? -15.345 1.636 38.359 1.00 69.56 80 ALA A N 1
ATOM 575 C CA . ALA A 1 80 ? -15.102 0.462 39.205 1.00 69.56 80 ALA A CA 1
ATOM 576 C C . ALA A 1 80 ? -16.074 0.344 40.401 1.00 69.56 80 ALA A C 1
ATOM 578 O O . ALA A 1 80 ? -15.778 -0.378 41.354 1.00 69.56 80 ALA A O 1
ATOM 579 N N . ARG A 1 81 ? -17.193 1.080 40.386 1.00 65.75 81 ARG A N 1
ATOM 580 C CA . ARG A 1 81 ? -18.226 1.065 41.433 1.00 65.75 81 ARG A CA 1
ATOM 581 C C . ARG A 1 81 ? -19.557 0.562 40.902 1.00 65.75 81 ARG A C 1
ATOM 583 O O . ARG A 1 81 ? -19.859 0.862 39.728 1.00 65.75 81 ARG A O 1
#

Sequence (81 aa):
KNRVRVLMRGGVAAVPAIVVLGFWIFIQLINGMGSIANTSDTGGVAYLAHIGGFVAGLLLVSLFAAGRRGAQPAEPGWAAR

Foldseek 3Di:
DAWDFDQDPVGTDTHHPCVVVVVVLVVLVVVVVVVVVPPPVPDDDPSVVVNVVVVVVVVVCVVPVVVVPPPPPDDPCVVVD

Secondary structure (DSSP, 8-state):
--EEEEEETTEEEEEEHHHHHHHHHHHHHHHHHHHHT----SS---HHHHHHHHHHHHHHHHHHHGGGTT-PPPPPTTTT-

pLDDT: mean 82.67, std 11.96, range [54.0, 96.06]

Radius of gyration: 20.24 Å; chains: 1; bounding box: 35×17×65 Å